Protein AF-A0A9X8E5E7-F1 (afdb_monomer)

Nearest PDB structures (foldseek):
  6rqz-assembly1_A  TM=9.300E-01  e=3.677E-03  Drosophila melanogaster
  6rrx-assembly1_A  TM=9.212E-01  e=3.921E-03  Drosophila melanogaster
  6rs0-assembly1_A  TM=9.210E-01  e=4.182E-03  Drosophila melanogaster
  9ftq-assembly1_A  TM=9.344E-01  e=4.460E-03  Drosophila melanogaster

Solvent-accessible surface area (backbone atoms only — not comparable to full-atom values): 9159 Å² total; per-residue (Å²): 137,80,88,74,76,83,90,67,72,56,74,47,73,54,72,85,78,76,82,96,69,88,70,80,74,72,79,82,72,81,73,83,84,76,71,89,82,75,52,77,91,75,57,76,90,63,74,84,85,74,87,57,93,92,56,89,66,79,47,78,46,41,35,66,86,73,72,83,47,75,94,50,51,49,68,53,42,37,75,78,43,50,51,61,52,55,55,50,51,51,55,54,39,72,75,36,85,69,57,72,71,51,83,79,58,60,75,56,54,50,50,50,56,73,73,45,95,48,70,77,60,50,56,50,49,55,54,61,48,56,62,71,72,54,134

pLDDT: mean 72.16, std 20.09, range [28.59, 96.12]

Structure (mmCIF, N/CA/C/O backbone):
data_AF-A0A9X8E5E7-F1
#
_entry.id   AF-A0A9X8E5E7-F1
#
loop_
_atom_site.group_PDB
_atom_site.id
_atom_site.type_symbol
_atom_site.label_atom_id
_atom_site.label_alt_id
_atom_site.label_comp_id
_atom_site.label_asym_id
_atom_site.label_entity_id
_atom_site.label_seq_id
_atom_site.pdbx_PDB_ins_code
_atom_site.Cartn_x
_atom_site.Cartn_y
_atom_site.Cartn_z
_atom_site.occupancy
_atom_site.B_iso_or_equiv
_atom_site.auth_seq_id
_atom_site.auth_comp_id
_atom_site.auth_asym_id
_atom_site.auth_atom_id
_atom_site.pdbx_PDB_model_num
ATOM 1 N N . MET A 1 1 ? 11.358 16.625 16.298 1.00 29.94 1 MET A N 1
ATOM 2 C CA . MET A 1 1 ? 10.458 15.801 17.127 1.00 29.94 1 MET A CA 1
ATOM 3 C C . MET A 1 1 ? 9.629 14.950 16.180 1.00 29.94 1 MET A C 1
ATOM 5 O O . MET A 1 1 ? 9.011 15.515 15.294 1.00 29.94 1 MET A O 1
ATOM 9 N N . LEU A 1 2 ? 9.750 13.629 16.346 1.00 28.69 2 LEU A N 1
ATOM 10 C CA . LEU A 1 2 ? 9.029 12.518 15.708 1.00 28.69 2 LEU A CA 1
ATOM 11 C C . LEU A 1 2 ? 8.986 12.443 14.171 1.00 28.69 2 LEU A C 1
ATOM 13 O O . LEU A 1 2 ? 7.997 12.774 13.529 1.00 28.69 2 LEU A O 1
ATOM 17 N N . SER A 1 3 ? 10.039 11.842 13.608 1.00 28.59 3 SER A N 1
ATOM 18 C CA . SER A 1 3 ? 9.929 10.966 12.440 1.00 28.59 3 SER A CA 1
ATOM 19 C C . SER A 1 3 ? 9.219 9.673 12.868 1.00 28.59 3 SER A C 1
ATOM 21 O O . SER A 1 3 ? 9.862 8.691 13.246 1.00 28.59 3 SER A O 1
ATOM 23 N N . ALA A 1 4 ? 7.890 9.694 12.893 1.00 33.84 4 ALA A N 1
ATOM 24 C CA . ALA A 1 4 ? 7.110 8.471 12.987 1.00 33.84 4 ALA A CA 1
ATOM 25 C C . ALA A 1 4 ? 7.185 7.771 11.623 1.00 33.84 4 ALA A C 1
ATOM 27 O O . ALA A 1 4 ? 6.647 8.249 10.630 1.00 33.84 4 ALA A O 1
ATOM 28 N N . LEU A 1 5 ? 8.005 6.722 11.598 1.00 34.50 5 LEU A N 1
ATOM 29 C CA . LEU A 1 5 ? 7.898 5.516 10.782 1.00 34.50 5 LEU A CA 1
ATOM 30 C C . LEU A 1 5 ? 6.697 5.517 9.827 1.00 34.50 5 LEU A C 1
ATOM 32 O O . LEU A 1 5 ? 5.564 5.386 10.267 1.00 34.50 5 LEU A O 1
ATOM 36 N N . VAL A 1 6 ? 6.976 5.608 8.527 1.00 35.91 6 VAL A N 1
ATOM 37 C CA . VAL A 1 6 ? 6.092 5.117 7.466 1.00 35.91 6 VAL A CA 1
ATOM 38 C C . VAL A 1 6 ? 6.134 3.587 7.562 1.00 35.91 6 VAL A C 1
ATOM 40 O O . VAL A 1 6 ? 7.151 3.016 7.158 1.00 35.91 6 VAL A O 1
ATOM 43 N N . PRO A 1 7 ? 5.133 2.876 8.112 1.00 42.38 7 PRO A N 1
ATOM 44 C CA . PRO A 1 7 ? 5.175 1.429 8.161 1.00 42.38 7 PRO A CA 1
ATOM 45 C C . PRO A 1 7 ? 4.368 0.927 6.968 1.00 42.38 7 PRO A C 1
ATOM 47 O O . PRO A 1 7 ? 3.217 0.553 7.112 1.00 42.38 7 PRO A O 1
ATOM 50 N N . ALA A 1 8 ? 4.923 1.007 5.760 1.00 35.28 8 ALA A N 1
ATOM 51 C CA . ALA A 1 8 ? 4.246 0.449 4.586 1.00 35.28 8 ALA A CA 1
ATOM 52 C C . ALA A 1 8 ? 5.208 0.171 3.430 1.00 35.28 8 ALA A C 1
ATOM 54 O O . ALA A 1 8 ? 4.933 0.523 2.289 1.00 35.28 8 ALA A O 1
ATOM 55 N N . VAL A 1 9 ? 6.364 -0.440 3.700 1.00 37.84 9 VAL A N 1
ATOM 56 C CA . VAL A 1 9 ? 7.114 -1.108 2.628 1.00 37.84 9 VAL A CA 1
ATOM 57 C C . VAL A 1 9 ? 7.793 -2.357 3.187 1.00 37.84 9 VAL A C 1
ATOM 59 O O . VAL A 1 9 ? 9.011 -2.401 3.348 1.00 37.84 9 VAL A O 1
ATOM 62 N N . LEU A 1 10 ? 7.015 -3.398 3.490 1.00 39.28 10 LEU A N 1
ATOM 63 C CA . LEU A 1 10 ? 7.590 -4.739 3.510 1.00 39.28 10 LEU A CA 1
ATOM 64 C C . LEU A 1 10 ? 7.652 -5.211 2.052 1.00 39.28 10 LEU A C 1
ATOM 66 O O . LEU A 1 10 ? 6.640 -5.521 1.431 1.00 39.28 10 LEU A O 1
ATOM 70 N N . VAL A 1 11 ? 8.846 -5.186 1.458 1.00 39.41 11 VAL A N 1
ATOM 71 C CA . VAL A 1 11 ? 9.069 -5.757 0.124 1.00 39.41 11 VAL A CA 1
ATOM 72 C C . VAL A 1 11 ? 9.147 -7.271 0.285 1.00 39.41 11 VAL A C 1
ATOM 74 O O . VAL A 1 11 ? 10.187 -7.800 0.672 1.00 39.41 11 VAL A O 1
ATOM 77 N N . ALA A 1 12 ? 8.066 -7.983 -0.026 1.00 41.62 12 ALA A N 1
ATOM 78 C CA . ALA A 1 12 ? 8.176 -9.410 -0.292 1.00 41.62 12 ALA A CA 1
ATOM 79 C C . ALA A 1 12 ? 8.772 -9.579 -1.697 1.00 41.62 12 ALA A C 1
ATOM 81 O O . ALA A 1 12 ? 8.124 -9.272 -2.699 1.00 41.62 12 ALA A O 1
ATOM 82 N N . MET A 1 13 ? 10.026 -10.030 -1.770 1.00 42.78 13 MET A N 1
ATOM 83 C CA . MET A 1 13 ? 10.605 -10.549 -3.008 1.00 42.78 13 MET A CA 1
ATOM 84 C C . MET A 1 13 ? 10.180 -12.007 -3.148 1.00 42.78 13 MET A C 1
ATOM 86 O O . MET A 1 13 ? 10.758 -12.887 -2.512 1.00 42.78 13 MET A O 1
ATOM 90 N N . LEU A 1 14 ? 9.177 -12.274 -3.985 1.00 45.78 14 LEU A N 1
ATOM 91 C CA . LEU A 1 14 ? 8.953 -13.631 -4.469 1.00 45.78 14 LEU A CA 1
ATOM 92 C C . LEU A 1 14 ? 9.880 -13.869 -5.658 1.00 45.78 14 LEU A C 1
ATOM 94 O O . LEU A 1 14 ? 9.672 -13.352 -6.756 1.00 45.78 14 LEU A O 1
ATOM 98 N N . LEU A 1 15 ? 10.923 -14.659 -5.420 1.00 50.81 15 LEU A N 1
ATOM 99 C CA . LEU A 1 15 ? 11.650 -15.319 -6.492 1.00 50.81 15 LEU A CA 1
ATOM 100 C C . LEU A 1 15 ? 10.743 -16.442 -6.994 1.00 50.81 15 LEU A C 1
ATOM 102 O O . LEU A 1 15 ? 10.447 -17.377 -6.250 1.00 50.81 15 LEU A O 1
ATOM 106 N N . GLN A 1 16 ? 10.267 -16.344 -8.233 1.00 46.69 16 GLN A N 1
ATOM 107 C CA . GLN A 1 16 ? 9.587 -17.465 -8.871 1.00 46.69 16 GLN A CA 1
ATOM 108 C C . GLN A 1 16 ? 10.608 -18.593 -9.079 1.00 46.69 16 GLN A C 1
ATOM 110 O O . GLN A 1 16 ? 11.395 -18.580 -10.021 1.00 46.69 16 GLN A O 1
ATOM 115 N N . GLY A 1 17 ? 10.617 -19.551 -8.155 1.00 40.97 17 GLY A N 1
ATOM 116 C CA . GLY A 1 17 ? 11.191 -20.878 -8.329 1.00 40.97 17 GLY A CA 1
ATOM 117 C C . GLY A 1 17 ? 10.045 -21.876 -8.318 1.00 40.97 17 GLY A C 1
ATOM 118 O O . GLY A 1 17 ? 9.633 -22.320 -7.253 1.00 40.97 17 GLY A O 1
ATOM 119 N N . THR A 1 18 ? 9.480 -22.167 -9.487 1.00 40.16 18 THR A N 1
ATOM 120 C CA . THR A 1 18 ? 8.481 -23.229 -9.633 1.00 40.16 18 THR A CA 1
ATOM 121 C C . THR A 1 18 ? 9.170 -24.575 -9.806 1.00 40.16 18 THR A C 1
ATOM 123 O O . THR A 1 18 ? 10.246 -24.670 -10.400 1.00 40.16 18 THR A O 1
ATOM 126 N N . ASP A 1 19 ? 8.520 -25.607 -9.289 1.00 43.28 19 ASP A N 1
ATOM 127 C CA . ASP A 1 19 ? 8.947 -26.998 -9.268 1.00 43.28 19 ASP A CA 1
ATOM 128 C C . ASP A 1 19 ? 9.611 -27.513 -10.564 1.00 43.28 19 ASP A C 1
ATOM 130 O O . ASP A 1 19 ? 9.118 -27.340 -11.676 1.00 43.28 19 ASP A O 1
ATOM 134 N N . SER A 1 20 ? 10.732 -28.216 -10.374 1.00 46.69 20 SER A N 1
ATOM 135 C CA . SER A 1 20 ? 11.227 -29.391 -11.117 1.00 46.69 20 SER A CA 1
ATOM 136 C C . SER A 1 20 ? 11.236 -29.458 -12.659 1.00 46.69 20 SER A C 1
ATOM 138 O O . SER A 1 20 ? 11.515 -30.534 -13.188 1.00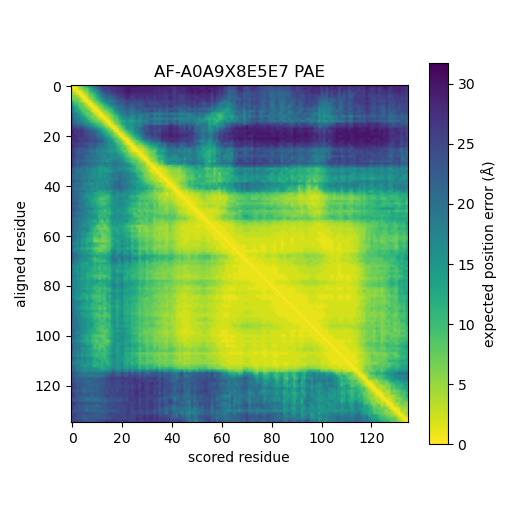 46.69 20 SER A O 1
ATOM 140 N N . ALA A 1 21 ? 11.080 -28.367 -13.409 1.00 43.38 21 ALA A N 1
ATOM 141 C CA . ALA A 1 21 ? 11.319 -28.357 -14.859 1.00 43.38 21 ALA A CA 1
ATOM 142 C C . ALA A 1 21 ? 12.345 -27.284 -15.255 1.00 43.38 21 ALA A C 1
ATOM 144 O O . ALA A 1 21 ? 11.998 -26.192 -15.678 1.00 43.38 21 ALA A O 1
ATOM 145 N N . VAL A 1 22 ? 13.624 -27.631 -15.070 1.00 48.31 22 VAL A N 1
ATOM 146 C CA . VAL A 1 22 ? 14.851 -27.100 -15.703 1.00 48.31 22 VAL A CA 1
ATOM 147 C C . VAL A 1 22 ? 14.674 -25.837 -16.574 1.00 48.31 22 VAL A C 1
ATOM 149 O O . VAL A 1 22 ? 14.876 -25.880 -17.785 1.00 48.31 22 VAL A O 1
ATOM 152 N N . HIS A 1 23 ? 14.431 -24.682 -15.953 1.00 47.88 23 HIS A N 1
ATOM 153 C CA . HIS A 1 23 ? 15.070 -23.447 -16.406 1.00 47.88 23 HIS A CA 1
ATOM 154 C C . HIS A 1 23 ? 16.321 -23.320 -15.554 1.00 47.88 23 HIS A C 1
ATOM 156 O O . HIS A 1 23 ? 16.234 -23.226 -14.330 1.00 47.88 23 HIS A O 1
ATOM 162 N N . LYS A 1 24 ? 17.497 -23.471 -16.169 1.00 49.97 24 LYS A N 1
ATOM 163 C CA . LYS A 1 24 ? 18.775 -23.391 -15.456 1.00 49.97 24 LYS A CA 1
ATOM 164 C C . LYS A 1 24 ? 18.866 -21.993 -14.861 1.00 49.97 24 LYS A C 1
ATOM 166 O O . LYS A 1 24 ? 19.210 -21.065 -15.585 1.00 49.97 24 LYS A O 1
ATOM 171 N N . THR A 1 25 ? 18.557 -21.841 -13.577 1.00 53.56 25 THR A N 1
ATOM 172 C CA . THR A 1 25 ? 18.823 -20.600 -12.858 1.00 53.56 25 THR A CA 1
ATOM 173 C C . THR A 1 25 ? 20.308 -20.311 -13.052 1.00 53.56 25 THR A C 1
ATOM 175 O O . THR A 1 25 ? 21.136 -21.151 -12.675 1.00 53.56 25 THR A O 1
ATOM 178 N N . PRO A 1 26 ? 20.677 -19.200 -13.712 1.00 61.81 26 PRO A N 1
ATOM 179 C CA . PRO A 1 26 ? 22.077 -18.847 -13.849 1.00 61.81 26 PRO A CA 1
ATOM 180 C C . PRO A 1 26 ? 22.695 -18.778 -12.446 1.00 61.81 26 PRO A C 1
ATOM 182 O O . PRO A 1 26 ? 22.019 -18.321 -11.517 1.00 61.81 26 PRO A O 1
ATOM 185 N N . PRO A 1 27 ? 23.942 -19.239 -12.250 1.00 64.81 27 PRO A N 1
ATOM 186 C CA . PRO A 1 27 ? 24.605 -19.093 -10.962 1.00 64.81 27 PRO A CA 1
ATOM 187 C C . PRO A 1 27 ? 24.580 -17.617 -10.556 1.00 64.81 27 PRO A C 1
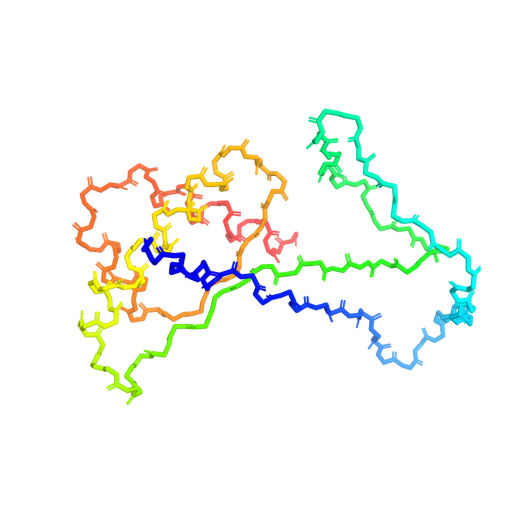ATOM 189 O O . PRO A 1 27 ? 24.892 -16.744 -11.371 1.00 64.81 27 PRO A O 1
ATOM 192 N N . LEU A 1 28 ? 24.174 -17.345 -9.312 1.00 62.81 28 LEU A N 1
ATOM 193 C CA . LEU A 1 28 ? 24.154 -15.986 -8.777 1.00 62.81 28 LEU A CA 1
ATOM 194 C C . LEU A 1 28 ? 25.575 -15.421 -8.882 1.00 62.81 28 LEU A C 1
ATOM 196 O O . LEU A 1 28 ? 26.513 -15.976 -8.311 1.00 62.81 28 LEU A O 1
ATOM 200 N N . ARG A 1 29 ? 25.743 -14.360 -9.678 1.00 65.75 29 ARG A N 1
ATOM 201 C CA . ARG A 1 29 ? 27.029 -13.673 -9.829 1.00 65.75 29 ARG A CA 1
ATOM 202 C C . ARG A 1 29 ? 27.447 -13.097 -8.480 1.00 65.75 29 ARG A C 1
ATOM 204 O O . ARG A 1 29 ? 26.635 -12.473 -7.804 1.00 65.75 29 ARG A O 1
ATOM 211 N N . GLU A 1 30 ? 28.716 -13.274 -8.134 1.00 70.69 30 GLU A N 1
ATOM 212 C CA . GLU A 1 30 ? 29.340 -12.593 -7.001 1.00 70.69 30 GLU A CA 1
ATOM 213 C C . GLU A 1 30 ? 29.201 -11.073 -7.205 1.00 70.69 30 GLU A C 1
ATOM 215 O O . GLU A 1 30 ? 29.531 -10.544 -8.270 1.00 70.69 30 GLU A O 1
ATOM 220 N N . CYS A 1 31 ? 28.626 -10.375 -6.222 1.00 65.94 31 CYS A N 1
ATOM 221 C CA . CYS A 1 31 ? 28.241 -8.960 -6.317 1.00 65.94 31 CYS A CA 1
ATOM 222 C C . CYS A 1 31 ? 29.416 -7.985 -6.100 1.00 65.94 31 CYS A C 1
ATOM 224 O O . CYS A 1 31 ? 29.199 -6.834 -5.704 1.00 65.94 31 CYS A O 1
ATOM 226 N N . ASP A 1 32 ? 30.653 -8.418 -6.334 1.00 69.81 32 ASP A N 1
ATOM 227 C CA . ASP A 1 32 ? 31.835 -7.617 -6.031 1.00 69.81 32 ASP A CA 1
ATOM 228 C C . ASP A 1 32 ? 31.923 -6.393 -6.954 1.00 69.81 32 ASP A C 1
ATOM 230 O O . ASP A 1 32 ? 32.030 -6.496 -8.177 1.00 69.81 32 ASP A O 1
ATOM 234 N N . GLY A 1 33 ? 31.855 -5.201 -6.352 1.00 76.81 33 GLY A N 1
ATOM 235 C CA . GLY A 1 33 ? 31.946 -3.918 -7.055 1.00 76.81 33 GLY A CA 1
ATOM 236 C C . GLY A 1 33 ? 30.613 -3.308 -7.500 1.00 76.81 33 GLY A C 1
ATOM 237 O O . GLY A 1 33 ? 30.619 -2.335 -8.260 1.00 76.81 33 GLY A O 1
ATOM 238 N N . TRP A 1 34 ? 29.465 -3.821 -7.040 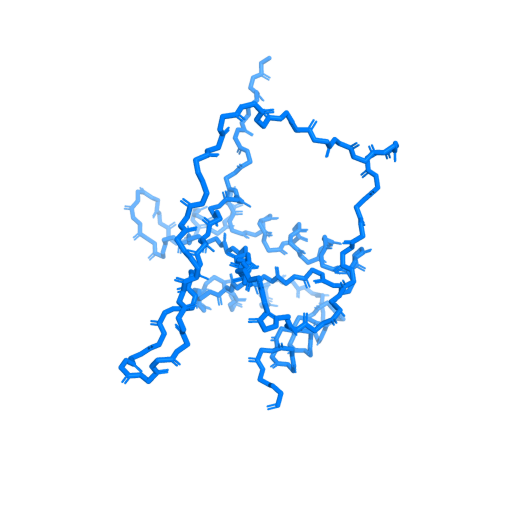1.00 77.69 34 TRP A N 1
ATOM 239 C CA . TRP A 1 34 ? 28.187 -3.156 -7.300 1.00 77.69 34 TRP A CA 1
ATOM 240 C C . TRP A 1 34 ? 28.132 -1.781 -6.622 1.00 77.69 34 TRP A C 1
ATOM 242 O O . TRP A 1 34 ? 28.365 -1.641 -5.422 1.00 77.69 34 TRP A O 1
ATOM 252 N N . THR A 1 35 ? 27.775 -0.760 -7.398 1.00 77.31 35 THR A N 1
ATOM 253 C CA . THR A 1 35 ? 27.440 0.570 -6.887 1.00 77.31 35 THR A CA 1
ATOM 254 C C . THR A 1 35 ? 26.026 0.929 -7.340 1.00 77.31 35 THR A C 1
ATOM 256 O O . THR A 1 35 ? 25.675 0.681 -8.501 1.00 77.31 35 THR A O 1
ATOM 259 N N . PRO A 1 36 ? 25.184 1.488 -6.454 1.00 74.75 36 PRO A N 1
ATOM 260 C CA . PRO A 1 36 ? 23.822 1.849 -6.811 1.00 74.75 36 PRO A CA 1
ATOM 261 C C . PRO A 1 36 ? 23.835 2.928 -7.893 1.00 74.75 36 PRO A C 1
ATOM 263 O O . PRO A 1 36 ? 24.431 3.992 -7.725 1.00 74.75 36 PRO A O 1
ATOM 266 N N . ARG A 1 37 ? 23.140 2.669 -9.003 1.00 78.69 37 ARG A N 1
ATOM 267 C CA . ARG A 1 37 ? 22.849 3.692 -10.008 1.00 78.69 37 ARG A CA 1
ATOM 268 C C . ARG A 1 37 ? 21.471 4.266 -9.736 1.00 78.69 37 ARG A C 1
ATOM 270 O O . ARG A 1 37 ? 20.466 3.590 -9.934 1.00 78.69 37 ARG A O 1
ATOM 277 N N . TYR A 1 38 ? 21.442 5.511 -9.283 1.00 80.62 38 TYR A N 1
ATOM 278 C CA . TYR A 1 38 ? 20.203 6.259 -9.122 1.00 80.62 38 TYR A CA 1
ATOM 279 C C . TYR A 1 38 ? 19.827 6.936 -10.442 1.00 80.62 38 TYR A C 1
ATOM 281 O O . TYR A 1 38 ? 20.716 7.362 -11.187 1.00 80.62 38 TYR A O 1
ATOM 289 N N . PRO A 1 39 ? 18.530 7.045 -10.756 1.00 80.94 39 PRO A N 1
ATOM 290 C CA . PRO A 1 39 ? 18.101 7.778 -11.930 1.00 80.94 39 PRO A CA 1
ATOM 291 C C . PRO A 1 39 ? 18.405 9.270 -11.793 1.00 80.94 39 PRO A C 1
ATOM 293 O O . PRO A 1 39 ? 18.325 9.854 -10.709 1.00 80.94 39 PRO A O 1
ATOM 296 N N . VAL A 1 40 ? 18.694 9.905 -12.927 1.00 79.75 40 VAL A N 1
ATOM 297 C CA . VAL A 1 40 ? 18.788 11.365 -13.015 1.00 79.75 40 VAL A CA 1
ATOM 298 C C . VAL A 1 40 ? 17.409 11.945 -12.675 1.00 79.75 40 VAL A C 1
ATOM 300 O O . VAL A 1 40 ? 16.396 11.484 -13.198 1.00 79.75 40 VAL A O 1
ATOM 303 N N . ASN A 1 41 ? 17.358 12.928 -11.773 1.00 83.31 41 ASN A N 1
ATOM 304 C CA . ASN A 1 41 ? 16.121 13.567 -11.295 1.00 83.31 41 ASN A CA 1
ATOM 305 C C . ASN A 1 41 ? 15.129 12.641 -10.562 1.00 83.31 41 ASN A C 1
ATOM 307 O O . ASN A 1 41 ? 13.944 12.957 -10.506 1.00 83.31 41 ASN A O 1
ATOM 311 N N . ALA A 1 42 ? 15.584 11.513 -10.003 1.00 77.56 42 ALA A N 1
ATOM 312 C CA . ALA A 1 42 ? 14.735 10.574 -9.255 1.00 77.56 42 ALA A CA 1
ATOM 313 C C . ALA A 1 42 ? 13.572 9.949 -10.070 1.00 77.56 42 ALA A C 1
ATOM 315 O O . ALA A 1 42 ? 12.621 9.424 -9.490 1.00 77.56 42 ALA A O 1
ATOM 316 N N . ALA A 1 43 ? 13.643 9.971 -11.407 1.00 81.62 43 ALA A N 1
ATOM 317 C CA . ALA A 1 43 ? 12.619 9.405 -12.285 1.00 81.62 43 ALA A CA 1
ATOM 318 C C . ALA A 1 43 ? 12.935 7.944 -12.657 1.00 81.62 43 ALA A C 1
ATOM 320 O O . ALA A 1 43 ? 13.909 7.667 -13.354 1.00 81.62 43 ALA A O 1
ATOM 321 N N . TYR A 1 44 ? 12.099 7.004 -12.218 1.00 84.56 44 TYR A N 1
ATOM 322 C CA . TYR A 1 44 ? 12.234 5.578 -12.532 1.00 84.56 44 TYR A CA 1
ATOM 323 C C . TYR A 1 44 ? 11.318 5.187 -13.699 1.00 84.56 44 TYR A C 1
ATOM 325 O O . TYR A 1 44 ? 10.170 5.623 -13.753 1.00 84.56 44 TYR A O 1
ATOM 333 N N . ASN A 1 45 ? 1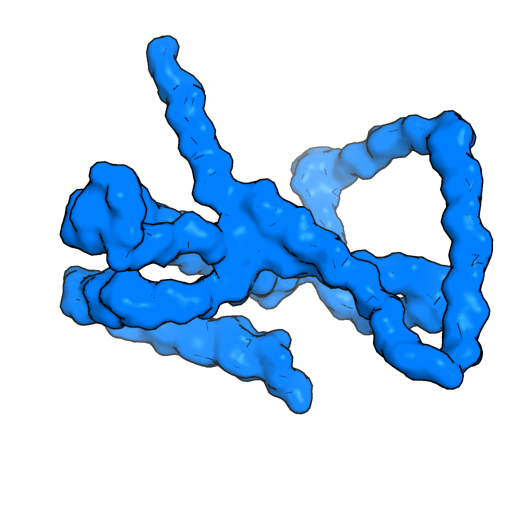1.802 4.339 -14.613 1.00 87.00 45 ASN A N 1
ATOM 334 C CA . ASN A 1 45 ? 10.942 3.703 -15.613 1.00 87.00 45 ASN A CA 1
ATOM 335 C C . ASN A 1 45 ? 10.194 2.542 -14.949 1.00 87.00 45 ASN A C 1
ATOM 337 O O . ASN A 1 45 ? 10.797 1.508 -14.668 1.00 87.00 45 ASN A O 1
ATOM 341 N N . THR A 1 46 ? 8.907 2.735 -14.671 1.00 88.88 46 THR A N 1
ATOM 342 C CA . THR A 1 46 ? 8.044 1.733 -14.024 1.00 88.88 46 THR A CA 1
ATOM 343 C C . THR A 1 46 ? 7.303 0.834 -15.007 1.00 88.88 46 THR A C 1
ATOM 345 O O . THR A 1 46 ? 6.669 -0.122 -14.573 1.00 88.88 46 THR A O 1
ATOM 348 N N . THR A 1 47 ? 7.395 1.121 -16.308 1.00 87.94 47 THR A N 1
ATOM 349 C CA . THR A 1 47 ? 6.650 0.404 -17.348 1.00 87.94 47 THR A CA 1
ATOM 350 C C . THR A 1 47 ? 7.008 -1.079 -17.326 1.00 87.94 47 THR A C 1
ATOM 352 O O . THR A 1 47 ? 8.189 -1.434 -17.340 1.00 87.94 47 THR A O 1
ATOM 355 N N . PHE A 1 48 ? 6.002 -1.952 -17.331 1.00 84.69 48 PHE A N 1
ATOM 356 C CA . PHE A 1 48 ? 6.225 -3.389 -17.468 1.00 84.69 48 PHE A CA 1
ATOM 357 C C . PHE A 1 48 ? 6.595 -3.730 -18.917 1.00 84.69 48 PHE A C 1
ATOM 359 O O . PHE A 1 48 ? 5.797 -3.529 -19.830 1.00 84.69 48 PHE A O 1
ATOM 366 N N . HIS A 1 49 ? 7.801 -4.264 -19.125 1.00 84.75 49 HIS A N 1
ATOM 367 C CA . HIS A 1 49 ? 8.317 -4.638 -20.454 1.00 84.75 49 HIS A CA 1
ATOM 368 C C . HIS A 1 49 ? 8.144 -6.130 -20.778 1.00 84.75 49 HIS A C 1
ATOM 370 O O . HIS A 1 49 ? 8.699 -6.610 -21.762 1.00 84.75 49 HIS A O 1
ATOM 376 N N . GLY A 1 50 ? 7.382 -6.867 -19.964 1.00 85.81 50 GLY A N 1
ATOM 377 C CA . GLY A 1 50 ? 7.323 -8.327 -20.029 1.00 85.81 50 GLY A CA 1
ATOM 378 C C . GLY A 1 50 ? 8.417 -9.001 -19.199 1.00 85.81 50 GLY A C 1
ATOM 379 O O . GLY A 1 50 ? 9.278 -8.342 -18.611 1.00 85.81 50 GLY A O 1
ATOM 380 N N . TYR A 1 51 ? 8.356 -10.329 -19.135 1.00 85.94 51 TYR A N 1
ATOM 381 C CA . TYR A 1 51 ? 9.396 -11.154 -18.521 1.00 85.94 51 TYR A CA 1
ATOM 382 C C . TYR A 1 51 ? 10.504 -11.442 -19.534 1.00 85.94 51 TYR A C 1
ATOM 384 O O . TYR A 1 51 ? 10.229 -11.599 -20.723 1.00 85.94 51 TYR A O 1
ATOM 392 N N . ALA A 1 52 ? 11.745 -11.520 -19.061 1.00 84.69 52 ALA A N 1
ATOM 393 C CA . ALA A 1 52 ? 12.895 -11.882 -19.883 1.00 84.69 52 ALA A CA 1
ATOM 394 C C . ALA A 1 52 ? 13.444 -13.252 -19.460 1.00 84.69 52 ALA A C 1
ATOM 396 O O . ALA A 1 52 ? 13.616 -13.518 -18.270 1.00 84.69 52 ALA A O 1
ATOM 397 N N . ASP A 1 53 ? 13.705 -14.123 -20.435 1.00 84.75 53 ASP A N 1
ATOM 398 C CA . ASP A 1 53 ? 14.061 -15.529 -20.192 1.00 84.75 53 ASP A CA 1
ATOM 399 C C . ASP A 1 53 ? 15.521 -15.726 -19.752 1.00 84.75 53 ASP A C 1
ATOM 401 O O . ASP A 1 53 ? 15.867 -16.759 -19.179 1.00 84.75 53 ASP A O 1
ATOM 405 N N . ASP A 1 54 ? 16.400 -14.761 -20.020 1.00 84.56 54 ASP A N 1
ATOM 406 C CA . ASP A 1 54 ? 17.846 -14.835 -19.780 1.00 84.56 54 ASP A CA 1
ATOM 407 C C . ASP A 1 54 ? 18.305 -14.100 -18.508 1.00 84.56 54 ASP A C 1
ATOM 409 O O . ASP A 1 54 ? 19.501 -14.044 -18.208 1.00 84.56 54 ASP A O 1
ATOM 413 N N . VAL A 1 55 ? 17.360 -13.568 -17.729 1.00 81.50 55 VAL A N 1
ATOM 414 C CA . VAL A 1 55 ? 17.614 -12.840 -16.480 1.00 81.50 55 VAL A CA 1
ATOM 415 C C . VAL A 1 55 ? 16.695 -13.318 -15.359 1.00 81.50 55 VAL A C 1
ATOM 417 O O . VAL A 1 55 ? 15.683 -13.979 -15.578 1.00 81.50 55 VAL A O 1
ATOM 420 N N . VAL A 1 56 ? 17.039 -12.966 -14.119 1.00 81.19 56 VAL A N 1
ATOM 421 C CA . VAL A 1 56 ? 16.138 -13.174 -12.981 1.00 81.19 56 VAL A CA 1
ATOM 422 C C . VAL A 1 56 ? 15.036 -12.118 -13.028 1.00 81.19 56 VAL A C 1
ATOM 424 O O . VAL A 1 56 ? 15.307 -10.926 -12.880 1.00 81.19 56 VAL A O 1
ATOM 427 N N . ASN A 1 57 ? 13.791 -12.561 -13.189 1.00 82.12 57 ASN A N 1
ATOM 428 C CA . ASN A 1 57 ? 12.618 -11.705 -13.053 1.00 82.12 57 ASN A CA 1
ATOM 429 C C . ASN A 1 57 ? 12.301 -11.520 -11.563 1.00 82.12 57 ASN A C 1
ATOM 431 O O . ASN A 1 57 ? 12.042 -12.486 -10.844 1.00 82.12 57 ASN A O 1
ATOM 435 N N . VAL A 1 58 ? 12.348 -10.275 -11.087 1.00 83.25 58 VAL A N 1
ATOM 436 C CA . VAL A 1 58 ? 12.078 -9.936 -9.683 1.00 83.25 58 VAL A CA 1
ATOM 437 C C . VAL A 1 58 ? 10.685 -9.332 -9.572 1.00 83.25 58 VAL A C 1
ATOM 439 O O . VAL A 1 58 ? 10.423 -8.254 -10.104 1.00 83.25 58 VAL A O 1
ATOM 442 N N . HIS A 1 59 ? 9.802 -10.010 -8.844 1.00 83.50 59 HIS A N 1
ATOM 443 C CA . HIS A 1 59 ? 8.458 -9.524 -8.561 1.00 83.50 59 HIS A CA 1
ATOM 444 C C . HIS A 1 59 ? 8.470 -8.773 -7.233 1.00 83.50 59 HIS A C 1
ATOM 446 O O . HIS A 1 59 ? 8.645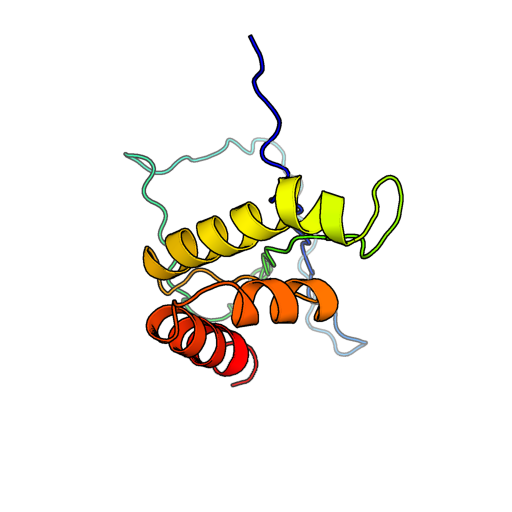 -9.368 -6.169 1.00 83.50 59 HIS A O 1
ATOM 452 N N . LEU A 1 60 ? 8.299 -7.454 -7.300 1.00 84.75 60 LEU A N 1
ATOM 453 C CA . LEU A 1 60 ? 8.109 -6.623 -6.118 1.00 84.75 60 LEU A CA 1
ATOM 454 C C . LEU A 1 60 ? 6.616 -6.586 -5.804 1.00 84.75 60 LEU A C 1
ATOM 456 O O . LEU A 1 60 ? 5.833 -6.121 -6.631 1.00 84.75 60 LEU A O 1
ATOM 460 N N . ILE A 1 61 ? 6.231 -7.073 -4.624 1.00 84.56 61 ILE A N 1
ATOM 461 C CA . ILE A 1 61 ? 4.831 -7.122 -4.187 1.00 84.56 61 ILE A CA 1
ATOM 462 C C . ILE A 1 61 ? 4.664 -6.224 -2.955 1.00 84.56 61 ILE A C 1
ATOM 464 O O . ILE A 1 61 ? 4.874 -6.677 -1.823 1.00 84.56 61 ILE A O 1
ATOM 468 N N . PRO A 1 62 ? 4.319 -4.937 -3.154 1.00 87.50 62 PRO 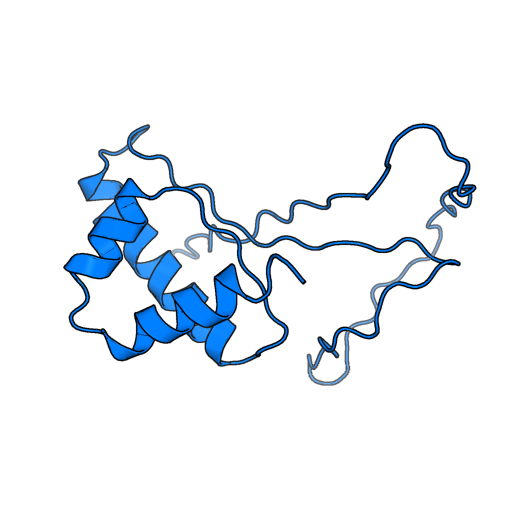A N 1
ATOM 469 C CA . PRO A 1 62 ? 3.974 -4.046 -2.057 1.00 87.50 62 PRO A CA 1
ATOM 470 C C . PRO A 1 62 ? 2.702 -4.529 -1.359 1.00 87.50 62 PRO A C 1
ATOM 472 O O . PRO A 1 62 ? 1.705 -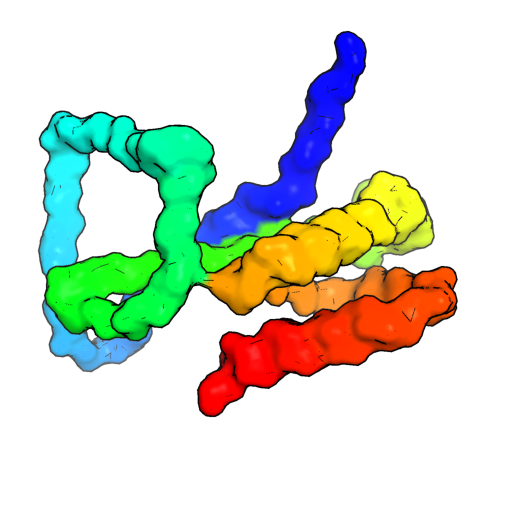4.835 -2.015 1.00 87.50 62 PRO A O 1
ATOM 475 N N . HIS A 1 63 ? 2.744 -4.583 -0.034 1.00 85.88 63 HIS A N 1
ATOM 476 C CA . HIS A 1 63 ? 1.623 -4.965 0.817 1.00 85.88 63 HIS A CA 1
ATOM 477 C C . HIS A 1 63 ? 1.742 -4.266 2.176 1.00 85.88 63 HIS A C 1
ATOM 479 O O . HIS A 1 63 ? 2.805 -3.745 2.529 1.00 85.88 63 HIS A O 1
ATOM 485 N N . THR A 1 64 ? 0.648 -4.279 2.930 1.00 89.38 64 THR A N 1
ATOM 486 C CA . THR A 1 64 ? 0.628 -3.986 4.368 1.00 89.38 64 THR A CA 1
ATOM 487 C C . THR A 1 64 ? 0.119 -5.212 5.112 1.00 89.38 64 THR A C 1
ATOM 489 O O . THR A 1 64 ? -0.578 -6.040 4.525 1.00 89.38 64 THR A O 1
ATOM 492 N N . HIS A 1 65 ? 0.503 -5.337 6.376 1.00 94.94 65 HIS A N 1
ATOM 493 C CA . HIS A 1 65 ? -0.057 -6.325 7.284 1.00 94.94 65 HIS A CA 1
ATOM 494 C C . HIS A 1 65 ? -0.794 -5.568 8.382 1.00 94.94 65 HIS A C 1
ATOM 496 O O . HIS A 1 65 ? -0.164 -4.926 9.222 1.00 94.94 65 HIS A O 1
ATOM 502 N N . ASP A 1 66 ? -2.121 -5.670 8.368 1.00 92.19 66 ASP A N 1
ATOM 503 C CA . ASP A 1 66 ? -2.981 -4.930 9.285 1.00 92.19 66 ASP A CA 1
ATOM 504 C C . ASP A 1 66 ? -3.660 -5.910 10.246 1.00 92.19 66 ASP A C 1
ATOM 506 O O . ASP A 1 66 ? -4.689 -6.505 9.931 1.00 92.19 66 ASP A O 1
ATOM 510 N N . ASP A 1 67 ? -3.086 -6.115 11.430 1.00 93.94 67 ASP A N 1
ATOM 511 C CA . ASP A 1 67 ? -3.644 -7.050 12.409 1.00 93.94 67 ASP A CA 1
ATOM 512 C C . ASP A 1 67 ? -5.056 -6.635 12.855 1.00 93.94 67 ASP A C 1
ATOM 514 O O . ASP A 1 67 ? -5.265 -5.588 13.474 1.00 93.94 67 ASP A O 1
ATOM 518 N N . ALA A 1 68 ? -6.050 -7.492 12.601 1.00 90.31 68 ALA A N 1
ATOM 519 C CA . ALA A 1 68 ? -7.437 -7.286 13.021 1.00 90.31 68 ALA A CA 1
ATOM 520 C C . ALA A 1 68 ? -7.636 -7.603 14.516 1.00 90.31 68 ALA A C 1
ATOM 522 O O . ALA A 1 68 ? -8.444 -8.454 14.894 1.00 90.31 68 ALA A O 1
ATOM 523 N N . GLY A 1 69 ? -6.910 -6.876 15.363 1.00 87.50 69 GLY A N 1
ATOM 524 C CA . GLY A 1 69 ? -6.828 -7.097 16.800 1.00 87.50 69 GLY A CA 1
ATOM 525 C C . GLY A 1 69 ? -5.547 -7.837 17.174 1.00 87.50 69 GLY A C 1
ATOM 526 O O . GLY A 1 69 ? -5.401 -9.025 16.897 1.00 87.50 69 GLY A O 1
ATOM 527 N N . TRP A 1 70 ? -4.638 -7.125 17.840 1.00 94.75 70 TRP A N 1
ATOM 528 C CA . TRP A 1 70 ? -3.402 -7.675 18.403 1.00 94.75 70 TRP A CA 1
ATOM 529 C C . TRP A 1 70 ? -3.016 -6.904 19.668 1.00 94.75 70 TRP A C 1
ATOM 531 O O . TRP A 1 70 ? -3.416 -7.301 20.761 1.00 94.75 70 TRP A O 1
ATOM 541 N N . LEU A 1 71 ? -2.296 -5.784 19.530 1.00 95.31 71 LEU A N 1
ATOM 542 C CA . LEU A 1 71 ? -1.982 -4.889 20.653 1.00 95.31 71 LEU A CA 1
ATOM 543 C C . LEU A 1 71 ? -3.064 -3.831 20.865 1.00 95.31 71 LEU A C 1
ATOM 545 O O . LEU A 1 71 ? -3.342 -3.461 22.003 1.00 95.31 71 LEU A O 1
ATOM 549 N N . LEU A 1 72 ? -3.664 -3.365 19.771 1.00 93.81 72 LEU A N 1
ATOM 550 C CA . LEU A 1 72 ? -4.834 -2.497 19.780 1.00 93.81 72 LEU A CA 1
ATOM 551 C C . LEU A 1 72 ? -6.066 -3.284 19.339 1.00 93.81 72 LEU A C 1
ATOM 553 O O . LEU A 1 72 ? -5.977 -4.351 18.717 1.00 93.81 72 LEU A O 1
ATOM 557 N N . THR A 1 73 ? -7.233 -2.748 19.667 1.00 95.69 73 THR A N 1
ATOM 558 C CA . THR A 1 73 ? -8.495 -3.240 19.125 1.00 95.69 73 THR A CA 1
ATOM 559 C C . THR A 1 73 ? -8.607 -2.921 17.634 1.00 95.69 73 THR A C 1
ATOM 561 O O . THR A 1 73 ? -7.913 -2.059 17.095 1.00 95.69 73 THR A O 1
ATOM 564 N N . VAL A 1 74 ? -9.527 -3.608 16.954 1.00 93.38 74 VAL A N 1
ATOM 565 C CA . VAL A 1 74 ? -9.818 -3.362 15.533 1.00 93.38 74 VAL A CA 1
ATOM 566 C C . VAL A 1 74 ? -10.189 -1.896 15.283 1.00 93.38 74 VAL A C 1
ATOM 568 O O . VAL A 1 74 ? -9.753 -1.313 14.301 1.00 93.38 74 VAL A O 1
ATOM 571 N N . ASP A 1 75 ? -10.978 -1.269 16.153 1.00 94.00 75 ASP A N 1
ATOM 572 C CA . ASP A 1 75 ? -11.440 0.105 15.915 1.00 94.00 75 ASP A CA 1
ATOM 573 C C . ASP A 1 75 ? -10.319 1.137 16.122 1.00 94.00 75 ASP A C 1
ATOM 575 O O . ASP A 1 75 ? -10.232 2.119 15.378 1.00 94.00 75 ASP A O 1
ATOM 579 N N . GLU A 1 76 ? -9.431 0.886 17.086 1.00 94.69 76 GLU A N 1
ATOM 580 C CA . GLU A 1 76 ? -8.240 1.704 17.333 1.00 94.69 76 GLU A CA 1
ATOM 581 C C . GLU A 1 76 ? -7.258 1.598 16.163 1.00 94.69 76 GLU A C 1
ATOM 583 O O . GLU A 1 76 ? -6.893 2.622 15.590 1.00 94.69 76 GLU A O 1
ATOM 588 N N . TYR A 1 77 ? -6.913 0.382 15.717 1.00 96.12 77 TYR A N 1
ATOM 589 C CA . TYR A 1 77 ? -6.069 0.205 14.529 1.00 96.12 77 TYR A CA 1
ATOM 590 C C . TYR A 1 77 ? -6.668 0.864 13.289 1.00 96.12 77 TYR A C 1
ATOM 592 O O . TYR A 1 77 ? -5.946 1.497 12.521 1.00 96.12 77 TYR A O 1
ATOM 600 N N . PHE A 1 78 ? -7.984 0.747 13.095 1.00 93.44 78 PHE A N 1
ATOM 601 C CA . PHE A 1 78 ? -8.645 1.365 11.954 1.00 93.44 78 PHE A CA 1
ATOM 602 C C . PHE A 1 78 ? -8.470 2.887 11.954 1.00 93.44 78 PHE A C 1
ATOM 604 O O . PHE A 1 78 ? -8.036 3.455 10.956 1.00 93.44 78 PHE A O 1
ATOM 611 N N . THR A 1 79 ? -8.777 3.527 13.083 1.00 91.88 79 THR A N 1
ATOM 612 C CA . THR A 1 79 ? -8.813 4.991 13.199 1.00 91.88 79 THR A CA 1
ATOM 613 C C . THR A 1 79 ? -7.417 5.605 13.255 1.00 91.88 79 THR A C 1
ATOM 615 O O . THR A 1 79 ? -7.196 6.696 12.734 1.00 91.88 79 THR A O 1
ATOM 618 N N . GLU A 1 80 ? -6.469 4.926 13.896 1.00 92.56 80 GLU A N 1
ATOM 619 C CA . GLU A 1 80 ? -5.117 5.449 14.073 1.00 92.56 80 GLU A CA 1
ATOM 620 C C . GLU A 1 80 ? -4.192 5.110 12.910 1.00 92.56 80 GLU A C 1
ATOM 622 O O . GLU A 1 80 ? -3.209 5.824 12.716 1.00 92.56 80 GLU A O 1
ATOM 627 N N . GLN A 1 81 ? -4.459 4.016 12.181 1.00 93.25 81 GLN A N 1
ATOM 628 C CA . GLN A 1 81 ? -3.519 3.451 11.211 1.00 93.25 81 GLN A CA 1
ATOM 629 C C . GLN A 1 81 ? -4.131 3.136 9.850 1.00 93.25 81 GLN A C 1
ATOM 631 O O . GLN A 1 81 ? -3.779 3.748 8.842 1.00 93.25 81 GLN A O 1
ATOM 636 N N . VAL A 1 82 ? -5.052 2.182 9.805 1.00 93.56 82 VAL A N 1
ATOM 637 C CA . VAL A 1 82 ? -5.438 1.549 8.539 1.00 93.56 82 VAL A CA 1
ATOM 638 C C . VAL A 1 82 ? -6.158 2.509 7.588 1.00 93.56 82 VAL A C 1
ATOM 640 O O . VAL A 1 82 ? -5.927 2.451 6.381 1.00 93.56 82 VAL A O 1
ATOM 643 N N . ASP A 1 83 ? -6.971 3.434 8.109 1.00 91.50 83 ASP A N 1
ATOM 644 C CA . ASP A 1 83 ? -7.673 4.434 7.292 1.00 91.50 83 ASP A CA 1
ATOM 645 C C . ASP A 1 83 ? -6.694 5.273 6.448 1.00 91.50 83 ASP A C 1
ATOM 647 O O . ASP A 1 83 ? -6.819 5.358 5.223 1.00 91.50 83 ASP A O 1
ATOM 651 N N . TYR A 1 84 ? -5.631 5.802 7.068 1.00 90.75 84 TYR A N 1
ATOM 652 C CA . TYR A 1 84 ? -4.644 6.599 6.335 1.00 90.75 84 TYR A CA 1
ATOM 653 C C . TYR A 1 84 ? -3.797 5.750 5.377 1.00 90.75 84 TYR A C 1
ATOM 655 O O . TYR A 1 84 ? -3.366 6.253 4.333 1.00 90.75 84 TYR A O 1
ATOM 663 N N . ILE A 1 85 ? -3.520 4.482 5.712 1.00 93.06 85 ILE A N 1
ATOM 664 C CA . ILE A 1 85 ? -2.760 3.577 4.837 1.00 93.06 85 ILE A CA 1
ATOM 665 C C . ILE A 1 85 ? -3.529 3.391 3.530 1.00 93.06 85 ILE A C 1
ATOM 667 O O . ILE A 1 85 ? -2.975 3.619 2.455 1.00 93.06 85 ILE A O 1
ATOM 671 N N . LEU A 1 86 ? -4.816 3.055 3.614 1.00 90.00 86 LEU A N 1
ATOM 672 C CA . LEU A 1 86 ? -5.660 2.845 2.440 1.00 90.00 86 LEU A CA 1
ATOM 673 C C . LEU A 1 86 ? -5.832 4.130 1.614 1.00 90.00 86 LEU A C 1
ATOM 675 O O . LEU A 1 86 ? -5.677 4.090 0.390 1.00 90.00 86 LEU A O 1
ATOM 679 N N . ASP A 1 87 ? -6.046 5.278 2.265 1.00 87.50 87 ASP A N 1
ATOM 680 C CA . ASP A 1 87 ? -6.157 6.575 1.585 1.00 87.50 87 ASP A CA 1
ATOM 681 C C . ASP A 1 87 ? -4.873 6.939 0.817 1.00 87.50 87 ASP A C 1
ATOM 683 O O . ASP A 1 87 ? -4.917 7.355 -0.346 1.00 87.50 87 ASP A O 1
ATOM 687 N N . THR A 1 88 ? -3.704 6.768 1.440 1.00 89.75 88 THR A N 1
ATOM 688 C CA . THR A 1 88 ? -2.422 7.112 0.806 1.00 89.75 88 THR A CA 1
ATOM 689 C C . THR A 1 88 ? -2.036 6.141 -0.302 1.00 89.75 88 THR A C 1
ATOM 691 O O . THR A 1 88 ? -1.590 6.587 -1.362 1.00 89.75 88 THR A O 1
ATOM 694 N N . VAL A 1 89 ? -2.257 4.836 -0.113 1.00 89.69 89 VAL A N 1
ATOM 695 C CA . VAL A 1 89 ? -2.039 3.824 -1.155 1.00 89.69 89 VAL A CA 1
ATOM 696 C C . VAL A 1 89 ? -2.849 4.166 -2.394 1.00 89.69 89 VAL A C 1
ATOM 698 O O . VAL A 1 89 ? -2.300 4.195 -3.493 1.00 89.69 89 VAL A O 1
ATOM 701 N N . LEU A 1 90 ? -4.130 4.488 -2.231 1.00 85.19 90 LEU A N 1
ATOM 702 C CA . LEU A 1 90 ? -4.991 4.826 -3.353 1.00 85.19 90 LEU A CA 1
ATOM 703 C C . LEU A 1 90 ? -4.481 6.054 -4.127 1.00 85.19 90 LEU A C 1
ATOM 705 O O . LEU A 1 90 ? -4.414 6.026 -5.358 1.00 85.19 90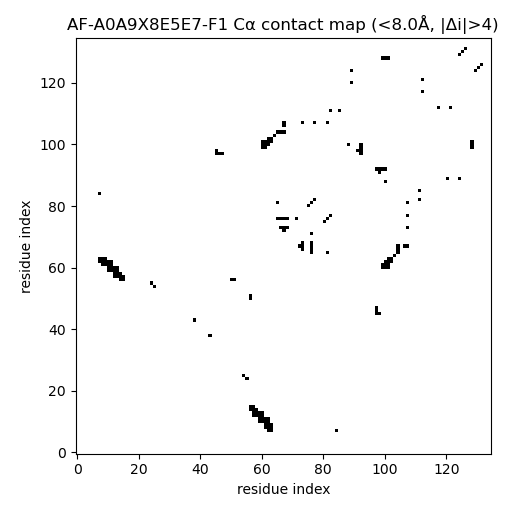 LEU A O 1
ATOM 709 N N . VAL A 1 91 ? -4.079 7.116 -3.421 1.00 86.75 91 VAL A N 1
ATOM 710 C CA . VAL A 1 91 ? -3.483 8.310 -4.043 1.00 86.75 91 VAL A CA 1
ATOM 711 C C . VAL A 1 91 ? -2.208 7.953 -4.810 1.00 86.75 91 VAL A C 1
ATOM 713 O O . VAL A 1 91 ? -1.995 8.443 -5.921 1.00 86.75 91 VAL A O 1
ATOM 716 N N . GLU A 1 92 ? -1.354 7.094 -4.254 1.00 87.31 92 GLU A N 1
ATOM 717 C CA . GLU A 1 92 ? -0.117 6.678 -4.913 1.00 87.31 92 GLU A CA 1
ATOM 718 C C . GLU A 1 92 ? -0.358 5.762 -6.120 1.00 87.31 92 GLU A C 1
ATOM 720 O O . GLU A 1 92 ? 0.349 5.902 -7.121 1.00 87.31 92 GLU A O 1
ATOM 725 N N . LEU A 1 93 ? -1.354 4.875 -6.076 1.00 86.06 93 LEU A N 1
ATOM 726 C CA . LEU A 1 93 ? -1.761 4.067 -7.229 1.00 86.06 93 LEU A CA 1
ATOM 727 C C . LEU A 1 93 ? -2.332 4.948 -8.347 1.00 86.06 93 LEU A C 1
ATOM 729 O O . LEU A 1 93 ? -1.983 4.765 -9.510 1.00 86.06 93 LEU A O 1
ATOM 733 N N . HIS A 1 94 ? -3.122 5.971 -8.007 1.00 83.94 94 HIS A N 1
ATOM 734 C CA . HIS A 1 94 ? -3.672 6.903 -8.995 1.00 83.94 94 HIS A CA 1
ATOM 735 C C . HIS A 1 94 ? -2.587 7.721 -9.719 1.00 83.94 94 HIS A C 1
ATOM 737 O O . HIS A 1 94 ? -2.723 8.035 -10.900 1.00 83.94 94 HIS A O 1
ATOM 743 N N . LYS A 1 95 ? -1.480 8.050 -9.038 1.00 86.62 95 LYS A N 1
ATOM 744 C CA . LYS A 1 95 ? -0.355 8.795 -9.634 1.00 86.62 95 LYS A CA 1
ATOM 745 C C . LYS A 1 95 ? 0.419 8.003 -10.688 1.00 86.62 95 LYS A C 1
ATOM 747 O O . LYS A 1 95 ? 1.088 8.619 -11.516 1.00 86.62 95 LYS A O 1
ATOM 752 N N . ASN A 1 96 ? 0.409 6.670 -10.630 1.00 85.44 96 ASN A N 1
ATOM 753 C CA . ASN A 1 96 ? 1.156 5.841 -11.571 1.00 85.44 96 ASN A CA 1
ATOM 754 C C . ASN A 1 96 ? 0.450 4.487 -11.803 1.00 85.44 96 ASN A C 1
ATOM 756 O O . ASN A 1 96 ? 0.477 3.637 -10.908 1.00 85.44 96 ASN A O 1
ATOM 760 N N . PRO A 1 97 ? -0.088 4.243 -13.015 1.00 86.00 97 PRO A N 1
ATOM 761 C CA . PRO A 1 97 ? -0.856 3.038 -13.334 1.00 86.00 97 PRO A CA 1
ATOM 762 C C . PRO A 1 97 ? -0.025 1.742 -13.372 1.00 86.00 97 PRO A C 1
ATOM 764 O O . PRO A 1 97 ? -0.602 0.650 -13.410 1.00 86.00 97 PRO A O 1
ATOM 767 N N . ASP A 1 98 ? 1.309 1.823 -13.354 1.00 85.75 98 ASP A N 1
ATOM 768 C CA . ASP A 1 98 ? 2.208 0.665 -13.259 1.00 85.75 98 ASP A CA 1
ATOM 769 C C . ASP A 1 98 ? 2.396 0.178 -11.819 1.00 85.75 98 ASP A C 1
ATOM 771 O O . ASP A 1 98 ? 2.862 -0.940 -11.595 1.00 85.75 98 ASP A O 1
ATOM 775 N N . ARG A 1 99 ? 2.020 0.982 -10.818 1.00 87.50 99 ARG A N 1
ATOM 776 C CA . ARG A 1 99 ? 2.091 0.554 -9.419 1.00 87.50 99 ARG A CA 1
ATOM 777 C C . ARG A 1 99 ? 1.053 -0.530 -9.141 1.00 87.50 99 ARG A C 1
ATOM 779 O O . ARG A 1 99 ? 0.003 -0.609 -9.781 1.00 87.50 99 ARG A O 1
ATOM 786 N N . ARG A 1 100 ? 1.379 -1.399 -8.190 1.00 83.38 100 ARG A N 1
ATOM 787 C CA . ARG A 1 100 ? 0.532 -2.495 -7.710 1.00 83.38 100 ARG A CA 1
ATOM 788 C C . ARG A 1 100 ? 0.591 -2.517 -6.190 1.00 83.38 100 ARG A C 1
ATOM 790 O O . ARG A 1 100 ? 1.604 -2.122 -5.613 1.00 83.38 100 ARG A O 1
ATOM 797 N N . PHE A 1 101 ? -0.476 -2.990 -5.564 1.00 86.81 101 PHE A N 1
ATOM 798 C CA . PHE A 1 101 ? -0.553 -3.167 -4.120 1.00 86.81 101 PHE A CA 1
ATOM 799 C C . PHE A 1 101 ? -1.468 -4.346 -3.795 1.00 86.81 101 PHE A C 1
ATOM 801 O O . PHE A 1 101 ? -2.493 -4.530 -4.452 1.00 86.81 101 PHE A O 1
ATOM 808 N N . MET A 1 102 ? -1.088 -5.142 -2.800 1.00 85.56 102 MET A N 1
ATOM 809 C CA . MET A 1 102 ? -1.872 -6.264 -2.295 1.00 85.56 102 MET A CA 1
ATOM 810 C C . MET A 1 102 ? -2.435 -5.921 -0.916 1.00 85.56 102 MET A C 1
ATOM 812 O O . MET A 1 102 ? -1.701 -5.460 -0.044 1.00 85.56 102 MET A O 1
ATOM 816 N N . TYR A 1 103 ? -3.729 -6.181 -0.724 1.00 86.44 103 TYR A N 1
ATOM 817 C CA . TYR A 1 103 ? -4.428 -5.975 0.541 1.00 86.44 103 TYR A CA 1
ATOM 818 C C . TYR A 1 103 ? -5.282 -7.193 0.888 1.00 86.44 103 TYR A C 1
ATOM 820 O O . TYR A 1 103 ? -5.948 -7.738 0.004 1.00 86.44 103 TYR A O 1
ATOM 828 N N . VAL A 1 104 ? -5.277 -7.622 2.152 1.00 88.44 104 VAL A N 1
ATOM 829 C CA . VAL A 1 104 ? -5.881 -8.901 2.560 1.00 88.44 104 VAL A CA 1
ATOM 830 C C . VAL A 1 104 ? -7.064 -8.702 3.513 1.00 88.44 104 VAL A C 1
ATOM 832 O O . VAL A 1 104 ? -8.109 -9.338 3.343 1.00 88.44 104 VAL A O 1
ATOM 835 N N . GLU A 1 105 ? -6.953 -7.813 4.497 1.00 92.25 105 GLU A N 1
ATOM 836 C CA . GLU A 1 105 ? -7.815 -7.790 5.678 1.00 92.25 105 GLU A CA 1
ATOM 837 C C . GLU A 1 105 ? -9.182 -7.128 5.439 1.00 92.25 105 GLU A C 1
ATOM 8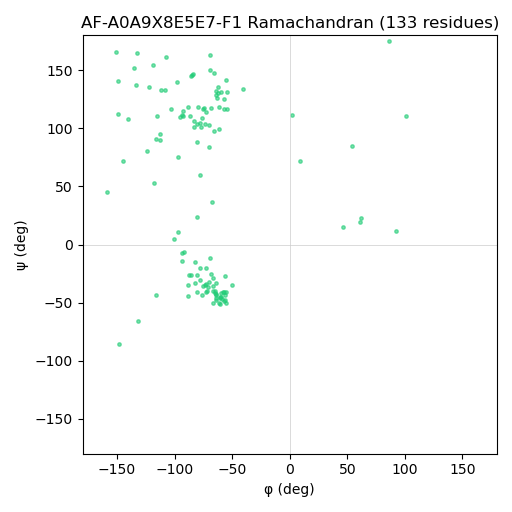39 O O . GLU A 1 105 ? -9.430 -5.951 5.706 1.00 92.25 105 GLU A O 1
ATOM 844 N N . GLN A 1 106 ? -10.142 -7.942 4.990 1.00 87.56 106 GLN A N 1
ATOM 845 C CA . GLN A 1 106 ? -11.497 -7.510 4.614 1.00 87.56 106 GLN A CA 1
ATOM 846 C C . GLN A 1 106 ? -12.267 -6.776 5.724 1.00 87.56 106 GLN A C 1
ATOM 848 O O . GLN A 1 106 ? -13.141 -5.959 5.428 1.00 87.56 106 GLN A O 1
ATOM 853 N N . ALA A 1 107 ? -11.965 -7.052 6.998 1.00 88.19 107 ALA A N 1
ATOM 854 C CA . ALA A 1 107 ? -12.597 -6.376 8.129 1.00 88.19 107 ALA A CA 1
ATOM 855 C C . ALA A 1 107 ? -12.346 -4.862 8.090 1.00 88.19 107 ALA A C 1
ATOM 857 O O . ALA A 1 107 ? -13.285 -4.081 8.259 1.00 88.19 107 ALA A O 1
ATOM 858 N N . PHE A 1 108 ? -11.107 -4.457 7.818 1.00 91.88 108 PHE A N 1
ATOM 859 C CA . PHE A 1 108 ? -10.735 -3.058 7.665 1.00 91.88 108 PHE A CA 1
ATOM 860 C C . PHE A 1 108 ? -11.179 -2.498 6.322 1.00 91.88 108 PHE A C 1
ATOM 862 O O . PHE A 1 108 ? -11.782 -1.427 6.294 1.00 91.88 108 PHE A O 1
ATOM 869 N N . LEU A 1 109 ? -10.994 -3.254 5.234 1.00 87.69 109 LEU A N 1
ATOM 870 C CA . LEU A 1 109 ? -11.396 -2.814 3.896 1.00 87.69 109 LEU A CA 1
ATOM 871 C C . LEU A 1 109 ? -12.881 -2.443 3.837 1.00 87.69 109 LEU A C 1
ATOM 873 O O . LEU A 1 109 ? -13.260 -1.407 3.294 1.00 87.69 109 LEU A O 1
ATOM 877 N N . ARG A 1 110 ? -13.737 -3.270 4.451 1.00 85.81 110 ARG A N 1
ATOM 878 C CA . ARG A 1 110 ? -15.177 -3.013 4.532 1.00 85.81 110 ARG A CA 1
ATOM 879 C C . ARG A 1 110 ? -15.493 -1.771 5.360 1.00 85.81 110 ARG A C 1
ATOM 881 O O . ARG A 1 110 ? -16.385 -1.017 4.984 1.00 85.81 110 ARG A O 1
ATOM 888 N N . ARG A 1 111 ? -14.810 -1.567 6.488 1.00 89.06 111 ARG A N 1
ATOM 889 C CA . ARG A 1 111 ? -15.001 -0.381 7.342 1.00 89.06 111 ARG A CA 1
ATOM 890 C C . ARG A 1 111 ? -14.605 0.889 6.602 1.00 89.06 111 ARG A C 1
ATOM 892 O O . ARG A 1 111 ? -15.396 1.826 6.564 1.00 89.06 111 ARG A O 1
ATOM 899 N N . TRP A 1 112 ? -13.438 0.872 5.964 1.00 88.19 112 TRP A N 1
ATOM 900 C CA . TRP A 1 112 ? -12.957 1.957 5.116 1.00 88.19 112 TRP A CA 1
ATOM 901 C C . TRP A 1 112 ? -13.973 2.281 4.021 1.00 88.19 112 TRP A C 1
ATOM 903 O O . TRP A 1 112 ? -14.413 3.423 3.917 1.00 88.19 112 TRP A O 1
ATOM 913 N N . TYR A 1 113 ? -14.451 1.265 3.293 1.00 80.44 113 TYR A N 1
ATOM 914 C CA . TYR A 1 113 ? -15.453 1.421 2.235 1.00 80.44 113 TYR A CA 1
ATOM 915 C C . TYR A 1 113 ? -16.769 2.046 2.713 1.00 80.44 113 TYR A C 1
ATOM 917 O O . TYR A 1 113 ? -17.299 2.946 2.073 1.00 80.44 113 TYR A O 1
ATOM 925 N N . VAL A 1 114 ? -17.317 1.562 3.830 1.00 82.56 114 VAL A N 1
ATOM 926 C CA . VAL A 1 114 ? -18.620 2.023 4.335 1.00 82.56 114 VAL A CA 1
ATOM 927 C C . VAL A 1 114 ? -18.533 3.433 4.921 1.00 82.56 114 VAL A C 1
ATOM 929 O O . VAL A 1 114 ? -19.485 4.202 4.802 1.00 82.56 114 VAL A O 1
ATOM 932 N N . ASN A 1 115 ? -17.407 3.782 5.547 1.00 74.94 115 ASN A N 1
ATOM 933 C CA . ASN A 1 115 ? -17.224 5.085 6.187 1.00 74.94 115 ASN A CA 1
ATOM 934 C C . ASN A 1 115 ? -16.863 6.191 5.187 1.00 74.94 115 ASN A C 1
ATOM 936 O O . ASN A 1 115 ? -17.138 7.368 5.432 1.00 74.94 115 ASN A O 1
ATOM 940 N N . SER A 1 116 ? -16.254 5.834 4.059 1.00 63.47 116 SER A N 1
ATOM 941 C CA . SER A 1 116 ? -15.863 6.791 3.037 1.00 63.47 116 SER A CA 1
ATOM 942 C C . SER A 1 116 ? -17.033 7.023 2.078 1.00 63.47 116 SER A C 1
ATOM 944 O O . SER A 1 116 ? -17.394 6.186 1.259 1.00 63.47 116 SER A O 1
ATOM 946 N N . ASN A 1 117 ? -17.618 8.221 2.121 1.00 58.28 117 ASN A N 1
ATOM 947 C CA . ASN A 1 117 ? -18.596 8.713 1.137 1.00 58.28 117 ASN A CA 1
ATOM 948 C C . ASN A 1 117 ? -17.941 8.939 -0.260 1.00 58.28 117 ASN A C 1
ATOM 950 O O . ASN A 1 117 ? -18.226 9.916 -0.949 1.00 58.28 117 ASN A O 1
ATOM 954 N N . ARG A 1 118 ? -16.992 8.079 -0.655 1.00 61.16 118 ARG A N 1
ATOM 955 C CA . ARG A 1 118 ? -16.060 8.201 -1.784 1.00 61.16 118 ARG A CA 1
ATOM 956 C C . ARG A 1 118 ? -16.274 7.071 -2.799 1.00 61.16 118 ARG A C 1
ATOM 958 O O . ARG A 1 118 ? -15.333 6.379 -3.183 1.00 61.16 118 ARG A O 1
ATOM 965 N N . PHE A 1 119 ? -17.518 6.896 -3.246 1.00 55.66 119 PHE A N 1
ATOM 966 C CA . PHE A 1 119 ? -17.904 5.881 -4.238 1.00 55.66 119 PHE A CA 1
ATOM 967 C C . PHE A 1 119 ? -17.020 5.881 -5.500 1.00 55.66 119 PHE A C 1
ATOM 969 O O . PHE A 1 119 ? -16.705 4.810 -6.019 1.00 55.66 119 PHE A O 1
ATOM 976 N N . ASP A 1 120 ? -16.547 7.050 -5.939 1.00 55.97 120 ASP A N 1
ATOM 977 C CA . ASP A 1 120 ? -15.710 7.190 -7.140 1.00 55.97 120 ASP A CA 1
ATOM 978 C C . ASP A 1 120 ? -14.326 6.531 -7.004 1.00 55.97 120 ASP A C 1
ATOM 980 O O . ASP A 1 120 ? -13.739 6.075 -7.982 1.00 55.97 120 ASP A O 1
ATOM 984 N N . LEU A 1 121 ? -13.803 6.448 -5.781 1.00 55.56 121 LEU A N 1
ATOM 985 C CA . LEU A 1 121 ? -12.464 5.935 -5.497 1.00 55.56 121 LEU A CA 1
ATOM 986 C C . LEU A 1 121 ? -12.426 4.410 -5.347 1.00 55.56 121 LEU A C 1
ATOM 988 O O . LEU A 1 121 ? -11.413 3.769 -5.624 1.00 55.56 121 LEU A O 1
ATOM 992 N N . VAL A 1 122 ? -13.545 3.813 -4.949 1.00 54.81 122 VAL A N 1
ATOM 993 C CA . VAL A 1 122 ? -13.629 2.371 -4.694 1.00 54.81 122 VAL A CA 1
ATOM 994 C C . VAL A 1 122 ? -13.833 1.599 -5.989 1.00 54.81 122 VAL A C 1
ATOM 996 O O . VAL A 1 122 ? -13.294 0.505 -6.145 1.00 54.81 122 VAL A O 1
ATOM 999 N N . LEU A 1 123 ? -14.551 2.189 -6.948 1.00 54.09 123 LEU A N 1
ATOM 1000 C CA . LEU A 1 123 ? -14.655 1.636 -8.292 1.00 54.09 123 LEU A CA 1
ATOM 1001 C C . LEU A 1 123 ? -13.259 1.500 -8.924 1.00 54.09 123 LEU A C 1
ATOM 1003 O O . LEU A 1 123 ? -12.948 0.469 -9.512 1.00 54.09 123 LEU A O 1
ATOM 1007 N N . ALA A 1 124 ? -12.392 2.499 -8.717 1.00 52.94 124 ALA A N 1
ATOM 1008 C CA . ALA A 1 124 ? -11.005 2.456 -9.165 1.00 52.94 124 ALA A CA 1
ATOM 1009 C C . ALA A 1 124 ? -10.213 1.342 -8.470 1.00 52.94 124 ALA A C 1
ATOM 1011 O O . ALA A 1 124 ? -9.519 0.605 -9.149 1.00 52.94 124 ALA A O 1
ATOM 1012 N N . MET A 1 125 ? -10.349 1.137 -7.155 1.00 55.34 125 MET A N 1
ATOM 1013 C CA . MET A 1 125 ? -9.645 0.036 -6.483 1.00 55.34 125 MET A CA 1
ATOM 1014 C C . MET A 1 125 ? -10.148 -1.345 -6.937 1.00 55.34 125 MET A C 1
ATOM 1016 O O . MET A 1 125 ? -9.339 -2.240 -7.155 1.00 55.34 125 MET A O 1
ATOM 1020 N N . TYR A 1 126 ? -11.459 -1.528 -7.126 1.00 53.94 126 TYR A N 1
ATOM 1021 C CA . TYR A 1 126 ? -12.014 -2.800 -7.601 1.00 53.94 126 TYR A CA 1
ATOM 1022 C C . TYR A 1 126 ? -11.543 -3.130 -9.028 1.00 53.94 126 TYR A C 1
ATOM 1024 O O . TYR A 1 126 ? -11.069 -4.238 -9.254 1.00 53.94 126 TYR A O 1
ATOM 1032 N N . TYR A 1 127 ? -11.580 -2.168 -9.958 1.00 51.69 127 TYR A N 1
ATOM 1033 C CA . TYR A 1 127 ? -11.103 -2.383 -11.332 1.00 51.69 127 TYR A CA 1
ATOM 1034 C C . TYR A 1 127 ? -9.569 -2.461 -11.436 1.00 51.69 127 TYR A C 1
ATOM 1036 O O . TYR A 1 127 ? -9.041 -3.313 -12.139 1.00 51.69 127 TYR A O 1
ATOM 1044 N N . GLU A 1 128 ? -8.815 -1.629 -10.714 1.00 53.34 128 GLU A N 1
ATOM 1045 C CA . GLU A 1 128 ? -7.347 -1.581 -10.824 1.00 53.34 128 GLU A CA 1
ATOM 1046 C C . GLU A 1 128 ? -6.643 -2.730 -10.087 1.00 53.34 128 GLU A C 1
ATOM 1048 O O . GLU A 1 128 ? -5.560 -3.145 -10.502 1.00 53.34 128 GLU A O 1
ATOM 1053 N N . VAL A 1 129 ? -7.224 -3.246 -8.996 1.00 49.94 129 VAL A N 1
ATOM 1054 C CA . VAL A 1 129 ? -6.620 -4.329 -8.202 1.00 49.94 129 VAL A CA 1
ATOM 1055 C C . VAL A 1 129 ? -7.025 -5.703 -8.735 1.00 49.94 129 VAL A C 1
ATOM 1057 O O . VAL A 1 129 ? -6.151 -6.553 -8.880 1.00 49.94 129 VAL A O 1
ATOM 1060 N N . PHE A 1 130 ? -8.299 -5.943 -9.074 1.00 46.69 130 PHE A N 1
ATOM 1061 C CA . PHE A 1 130 ? -8.731 -7.282 -9.505 1.00 46.69 130 PHE A CA 1
ATOM 1062 C C . PHE A 1 130 ? -8.419 -7.593 -10.976 1.00 46.69 130 PHE A C 1
ATOM 1064 O O . PHE A 1 130 ? -7.921 -8.688 -11.238 1.00 46.69 130 PHE A O 1
ATOM 1071 N N . ASP A 1 131 ? -8.590 -6.654 -11.918 1.00 48.81 131 ASP A N 1
ATOM 1072 C CA . ASP A 1 131 ? -8.317 -6.937 -13.345 1.00 48.81 131 ASP A CA 1
ATOM 1073 C C . ASP A 1 131 ? -6.813 -7.043 -13.655 1.00 48.81 131 ASP A C 1
ATOM 1075 O O . ASP A 1 131 ? -6.415 -7.626 -14.660 1.00 48.81 131 ASP A O 1
ATOM 1079 N N . LYS A 1 132 ? -5.940 -6.498 -12.795 1.00 49.38 132 LYS A N 1
ATOM 1080 C CA . LYS A 1 132 ? -4.478 -6.550 -12.985 1.00 49.38 132 LYS A CA 1
ATOM 1081 C C . LYS A 1 132 ? -3.796 -7.720 -12.275 1.00 49.38 132 LYS A C 1
ATOM 1083 O O . LYS A 1 132 ? -2.591 -7.904 -12.459 1.00 49.38 132 LYS A O 1
ATOM 1088 N N . LEU A 1 133 ? -4.525 -8.476 -11.451 1.00 41.50 133 LEU A N 1
ATOM 1089 C CA . LEU A 1 133 ? -3.994 -9.621 -10.701 1.00 41.50 133 LEU A CA 1
ATOM 1090 C C . LEU A 1 133 ? -4.179 -10.962 -11.425 1.00 41.50 133 LEU A C 1
ATOM 1092 O O . LEU A 1 133 ? -3.517 -11.930 -11.054 1.00 41.50 133 LEU A O 1
ATOM 1096 N N . ILE A 1 134 ? -5.021 -11.029 -12.460 1.00 39.19 134 ILE A N 1
ATOM 1097 C CA . ILE A 1 134 ? -5.237 -12.238 -13.264 1.00 39.19 134 ILE A CA 1
ATOM 1098 C C . ILE A 1 134 ? -5.376 -11.820 -14.740 1.00 39.19 134 ILE A C 1
ATOM 1100 O O . ILE A 1 134 ? -6.388 -11.208 -15.073 1.00 39.19 134 ILE A O 1
ATOM 1104 N N . PRO A 1 135 ? -4.383 -12.087 -15.612 1.00 40.72 135 PRO A N 1
ATOM 1105 C CA . PRO A 1 135 ? -4.582 -12.005 -17.059 1.00 40.72 135 PRO A CA 1
ATOM 1106 C C . PRO A 1 135 ? -5.548 -13.079 -17.578 1.00 40.72 135 PRO A C 1
ATOM 1108 O O . PRO A 1 135 ? -5.612 -14.175 -16.971 1.00 40.72 135 PRO A O 1
#

Secondary structure (DSSP, 8-state):
---------EEEEEE---SSS---PPPPPP-TT----PPGGG----------TTSPPEEEEEE----SSSSS-HHHHIIIIIHHHHHHHHHHHHH-TT---B---HHHHHHHHHH---HHHHHHHHHHHHTTT--

Foldseek 3Di:
DDPPDPQWFPWDWDQPDDDDDDPPPPPDDDCPPDDDDADDVNDDDLDPPDDDSVDGDTDTETEHDQDCDDPDHNVCSLVVPDLVVVVVVLVVCVVDLSDAYDYDDVVSVVVSVVPDPCPVSVVCCVCSHVVVVPD

Organism: Aphanomyces astaci (NCBI:txid112090)

Sequence (135 aa):
MLSALVPAVLVAMLLQGTDSAVHKTPPLRECDGWTPRYPVNAAYNTTFHGYADDVVNVHLIPHTHDDAGWLLTVDEYFTEQVDYILDTVLVELHKNPDRRFMYVEQAFLRRWYVNSNRFDLVLAMYYEVFDKLIP

Radius of gyration: 18.76 Å; Cα contacts (8 Å, |Δi|>4): 90; chains: 1; bounding box: 51×45×41 Å

InterPro domains:
  IPR000602 Glycoside hydrolase family 38, N-terminal domain [PF01074] (56-118)
  IPR011330 Glycoside hydrolase/deacetylase, beta/alpha-barrel [SSF88713] (50-129)
  IPR027291 Glycoside hydrolase 38, N-terminal domain superfamily [G3DSA:3.20.110.10] (15-122)
  IPR050843 Glycosyl Hydrolase Family 38 [PTHR11607] (34-117)

Mean predicted aligned error: 12.45 Å